Protein AF-A0A5N6XHK8-F1 (afdb_monomer)

Solvent-accessible surface area (backbone atoms only — not comparable to full-atom values): 7321 Å² total; per-residue (Å²): 131,69,68,66,62,52,49,58,56,51,55,52,52,68,78,36,80,81,64,78,92,77,71,100,57,75,68,68,78,53,65,70,79,46,72,73,77,50,58,75,84,52,32,44,98,85,68,43,61,63,49,65,70,59,46,49,32,55,51,52,38,54,51,50,42,52,52,48,42,50,55,31,53,79,69,67,56,79,78,80,92,56,64,38,64,60,73,64,37,61,66,62,50,38,49,55,48,24,56,50,30,42,76,71,71,34,55,70,60,20,54,45,39,52,56,53,60,66,73,80,110

Mean predicted aligned error: 11.16 Å

Secondary structure (DSSP, 8-state):
--HHHHHHHHHHHHHTTTS-PPPS-S-GGGPPPPTTTS-GGGB-TTS-BS-HHHHHHHHHHHHHHHHHHHHHHHTT--SS--HHHHHH-HHHHHHHHHHHHHHTT-HHHHHHHHHHHTT--

Foldseek 3Di:
DPVVLVVVVVVVVVVDPPDDDDDPDDPPLLQDAPPLPDDQVQADPVRHGPDPSNVVSPVVLVVVLVVQVVVCVVVVVPDDDRVSVCSVDVLNSLLVVLVVCVVVVNPVSSVSSVVVSVVVD

Nearest PDB structures (foldseek):
  7s7g-assembly1_A  TM=1.816E-01  e=8.639E+00  Homo sapiens

Sequence (121 aa):
MTTIACLVLSTGKELLRHRVRYRENFPLTLSAEPPAIDVRWNHDENGHPKDAKTRQRFADRKLYIAIVRQLEQERGITEGYGLSPVLQDSQRQHLASAMRLYQSGKPGWYAKVLQEISKDG

Organism: NCBI:txid1034303

Radius of gyration: 16.14 Å; Cα contacts (8 Å, |Δi|>4): 70; chains: 1; bounding box: 40×29×35 Å

Structure (mmCIF, N/CA/C/O backbone):
data_AF-A0A5N6XHK8-F1
#
_entry.id   AF-A0A5N6XHK8-F1
#
loop_
_atom_site.group_PDB
_atom_site.id
_atom_site.type_symbol
_atom_site.label_atom_id
_atom_site.label_alt_id
_atom_site.label_comp_id
_atom_site.label_asym_id
_atom_site.label_entity_id
_atom_site.label_seq_id
_atom_site.pdbx_PDB_ins_code
_atom_site.Cartn_x
_atom_site.Cartn_y
_atom_site.Cartn_z
_atom_site.occupancy
_atom_site.B_iso_or_equiv
_atom_site.auth_seq_id
_atom_site.auth_comp_id
_atom_site.auth_asym_id
_atom_site.auth_atom_id
_atom_site.pdbx_PDB_model_num
ATOM 1 N N . MET A 1 1 ? -15.503 -12.853 13.753 1.00 42.75 1 MET A N 1
ATOM 2 C CA . MET A 1 1 ? -14.706 -12.380 12.593 1.00 42.75 1 MET A CA 1
ATOM 3 C C . MET A 1 1 ? -15.530 -11.650 11.516 1.00 42.75 1 MET A C 1
ATOM 5 O O . MET A 1 1 ? -14.946 -11.144 10.570 1.00 42.75 1 MET A O 1
ATOM 9 N N . THR A 1 2 ? -16.854 -11.508 11.660 1.00 39.03 2 THR A N 1
ATOM 10 C CA . THR A 1 2 ? -17.754 -10.964 10.616 1.00 39.03 2 THR A CA 1
ATOM 11 C C . THR A 1 2 ? -17.853 -9.426 10.588 1.00 39.03 2 THR A C 1
ATOM 13 O O . THR A 1 2 ? -18.198 -8.840 9.567 1.00 39.03 2 THR A O 1
ATOM 16 N N . THR A 1 3 ? -17.503 -8.738 11.678 1.00 42.16 3 THR A N 1
ATOM 17 C CA . THR A 1 3 ? -17.770 -7.295 11.851 1.00 42.16 3 THR A CA 1
ATOM 18 C C . THR A 1 3 ? -16.842 -6.382 11.036 1.00 42.16 3 THR A C 1
ATOM 20 O O . THR A 1 3 ? -17.280 -5.345 10.543 1.00 42.16 3 THR A O 1
ATOM 23 N N . ILE A 1 4 ? -15.580 -6.773 10.825 1.00 43.34 4 ILE A N 1
ATOM 24 C CA . ILE A 1 4 ? -14.583 -5.939 10.121 1.00 43.34 4 ILE A CA 1
ATOM 25 C C . ILE A 1 4 ? -14.837 -5.927 8.603 1.00 43.34 4 ILE A C 1
ATOM 27 O O . ILE A 1 4 ? -14.728 -4.880 7.966 1.00 43.34 4 ILE A O 1
ATOM 31 N N . ALA A 1 5 ? -15.262 -7.058 8.026 1.00 43.16 5 ALA A N 1
ATOM 32 C CA . ALA A 1 5 ? -15.620 -7.148 6.608 1.00 43.16 5 ALA A CA 1
ATOM 33 C C . ALA A 1 5 ? -16.832 -6.260 6.259 1.00 43.16 5 ALA A C 1
ATOM 35 O O . ALA A 1 5 ? -16.822 -5.566 5.242 1.00 43.16 5 ALA A O 1
ATOM 36 N N . CYS A 1 6 ? -17.836 -6.193 7.144 1.00 39.62 6 CYS A N 1
ATOM 37 C CA . CYS A 1 6 ? -18.963 -5.269 6.990 1.00 39.62 6 CYS A CA 1
ATOM 38 C C . CYS A 1 6 ? -18.535 -3.793 7.048 1.00 39.62 6 CYS A C 1
ATOM 40 O O . CYS A 1 6 ? -19.129 -2.967 6.357 1.00 39.62 6 CYS A O 1
ATOM 42 N N . LEU A 1 7 ? -17.494 -3.451 7.816 1.00 48.09 7 LEU A N 1
ATOM 43 C CA . LEU A 1 7 ? -17.004 -2.075 7.944 1.00 48.09 7 LEU A CA 1
ATOM 44 C C . LEU A 1 7 ? -16.367 -1.565 6.642 1.00 48.09 7 LEU A C 1
ATOM 46 O O . LEU A 1 7 ? -16.649 -0.445 6.214 1.00 48.09 7 LEU A O 1
ATOM 50 N N . VAL A 1 8 ? -15.572 -2.404 5.969 1.00 52.66 8 VAL A N 1
ATOM 51 C CA . VAL A 1 8 ? -14.981 -2.086 4.655 1.00 52.66 8 VAL A CA 1
ATOM 52 C C . VAL A 1 8 ? -16.077 -1.876 3.603 1.00 52.66 8 VAL A C 1
ATOM 54 O O . VAL A 1 8 ? -16.024 -0.919 2.829 1.00 52.66 8 VAL A O 1
ATOM 57 N N . LEU A 1 9 ? -17.112 -2.723 3.615 1.00 49.31 9 LEU A N 1
ATOM 58 C CA . LEU A 1 9 ? -18.222 -2.658 2.660 1.00 49.31 9 LEU A CA 1
ATOM 59 C C . LEU A 1 9 ? -19.173 -1.479 2.918 1.00 49.31 9 LEU A C 1
ATOM 61 O O . LEU A 1 9 ? -19.644 -0.857 1.967 1.00 49.31 9 LEU A O 1
ATOM 65 N N . SER A 1 10 ? -19.456 -1.153 4.181 1.00 44.59 10 SER A N 1
ATOM 66 C CA . SER A 1 10 ? -20.370 -0.062 4.543 1.00 44.59 10 SER A CA 1
ATOM 67 C C . SER A 1 10 ? -19.737 1.309 4.313 1.00 44.59 10 SER A C 1
ATOM 69 O O . SER A 1 10 ? -20.370 2.191 3.741 1.00 44.59 10 SER A O 1
ATOM 71 N N . THR A 1 11 ? -18.470 1.478 4.691 1.00 51.12 11 THR A N 1
ATOM 72 C CA . THR A 1 11 ? -17.766 2.764 4.558 1.00 51.12 11 THR A CA 1
ATOM 73 C C . THR A 1 11 ? -17.413 3.062 3.099 1.00 51.12 11 THR A C 1
ATOM 75 O O . THR A 1 11 ? -17.501 4.205 2.654 1.00 51.12 11 THR A O 1
ATOM 78 N N . GLY A 1 12 ? -17.106 2.021 2.312 1.00 45.56 12 GLY A N 1
ATOM 79 C CA . GLY A 1 12 ? -16.972 2.139 0.860 1.00 45.56 12 GLY A CA 1
ATOM 80 C C . GLY A 1 12 ? -18.278 2.562 0.179 1.00 45.56 12 GLY A C 1
ATOM 81 O O . GLY A 1 12 ? -18.249 3.399 -0.715 1.00 45.56 12 GLY A O 1
ATOM 82 N N . LYS A 1 13 ? -19.435 2.047 0.618 1.00 43.66 13 LYS A N 1
ATOM 83 C CA . LYS A 1 13 ? -20.748 2.422 0.059 1.00 43.66 13 LYS A CA 1
ATOM 84 C C . LYS A 1 13 ? -21.144 3.874 0.351 1.00 43.66 13 LYS A C 1
ATOM 86 O O . LYS A 1 13 ? -21.711 4.516 -0.529 1.00 43.66 13 LYS A O 1
ATOM 91 N N . GLU A 1 14 ? -20.842 4.392 1.542 1.00 41.44 14 GLU A N 1
ATOM 92 C CA . GLU A 1 14 ? -21.202 5.764 1.942 1.00 41.44 14 GLU A CA 1
ATOM 93 C C . GLU A 1 14 ? -20.394 6.821 1.162 1.00 41.44 14 GLU A C 1
ATOM 95 O O . GLU A 1 14 ? -20.959 7.791 0.661 1.00 41.44 14 GLU A O 1
ATOM 100 N N . LEU A 1 15 ? -19.090 6.584 0.961 1.00 42.38 15 LEU A N 1
ATOM 101 C CA . LEU A 1 15 ? -18.193 7.469 0.199 1.00 42.38 15 LEU A CA 1
ATOM 102 C C . LEU A 1 15 ? -18.389 7.390 -1.330 1.00 42.38 15 LEU A C 1
ATOM 104 O O . LEU A 1 15 ? -17.887 8.242 -2.061 1.00 42.38 15 LEU A O 1
ATOM 108 N N . LEU A 1 16 ? -19.120 6.386 -1.833 1.00 45.31 16 LEU A N 1
ATOM 109 C CA . LEU A 1 16 ? -19.269 6.099 -3.269 1.00 45.31 16 LEU A CA 1
ATOM 110 C C . LEU A 1 16 ? -20.693 6.289 -3.804 1.00 45.31 16 LEU A C 1
ATOM 112 O O . LEU A 1 16 ? -20.995 5.841 -4.913 1.00 45.31 16 LEU A O 1
ATOM 116 N N . ARG A 1 17 ? -21.555 7.037 -3.102 1.00 41.84 17 ARG A N 1
ATOM 117 C CA . ARG A 1 17 ? -22.854 7.462 -3.657 1.00 41.84 17 ARG A CA 1
ATOM 118 C C . ARG A 1 17 ? -22.730 8.323 -4.931 1.00 41.84 17 ARG A C 1
ATOM 120 O O . ARG A 1 17 ? -23.742 8.558 -5.583 1.00 41.84 17 ARG A O 1
ATOM 127 N N . HIS A 1 18 ? -21.515 8.722 -5.336 1.00 40.44 18 HIS A N 1
ATOM 128 C CA . HIS A 1 18 ? -21.293 9.538 -6.532 1.00 40.44 18 HIS A CA 1
ATOM 129 C C . HIS A 1 18 ? -20.476 8.965 -7.694 1.00 40.44 18 HIS A C 1
ATOM 131 O O . HIS A 1 18 ? -20.527 9.594 -8.748 1.00 40.44 18 HIS A O 1
ATOM 137 N N . ARG A 1 19 ? -19.791 7.810 -7.629 1.00 45.81 19 ARG A N 1
ATOM 138 C CA . ARG A 1 19 ? -19.235 7.177 -8.852 1.00 45.81 19 ARG A CA 1
ATOM 139 C C . ARG A 1 19 ? -18.558 5.827 -8.578 1.00 45.81 19 ARG A C 1
ATOM 141 O O . ARG A 1 19 ? -17.696 5.732 -7.720 1.00 45.81 19 ARG A O 1
ATOM 148 N N . VAL A 1 20 ? -18.857 4.859 -9.451 1.00 39.25 20 VAL A N 1
ATOM 149 C CA . VAL A 1 20 ? -18.150 3.580 -9.703 1.00 39.25 20 VAL A CA 1
ATOM 150 C C . VAL A 1 20 ? -18.494 2.395 -8.780 1.00 39.25 20 VAL A C 1
ATOM 152 O O . VAL A 1 20 ? -18.250 2.398 -7.579 1.00 39.25 20 VAL A O 1
ATOM 155 N N . ARG A 1 21 ? -19.011 1.319 -9.403 1.00 37.53 21 ARG A N 1
ATOM 156 C CA . ARG A 1 21 ? -19.201 -0.018 -8.809 1.00 37.53 21 ARG A CA 1
ATOM 157 C C . ARG A 1 21 ? -17.855 -0.578 -8.335 1.00 37.53 21 ARG A C 1
ATOM 159 O O . ARG A 1 21 ? -16.989 -0.838 -9.167 1.00 37.53 21 ARG A O 1
ATOM 166 N N . TYR A 1 22 ? -17.710 -0.853 -7.042 1.00 39.31 22 TYR A N 1
ATOM 167 C CA . TYR A 1 22 ? -16.592 -1.638 -6.514 1.00 39.31 22 TYR A CA 1
ATOM 168 C C . TYR A 1 22 ? -17.031 -3.089 -6.278 1.00 39.31 22 TYR A C 1
ATOM 170 O O . TYR A 1 22 ? -17.934 -3.355 -5.488 1.00 39.31 22 TYR A O 1
ATOM 178 N N . ARG A 1 23 ? -16.388 -4.031 -6.980 1.00 31.33 23 ARG A N 1
ATOM 179 C CA . ARG A 1 23 ? -16.287 -5.436 -6.548 1.00 31.33 23 ARG A CA 1
ATOM 180 C C . ARG A 1 23 ? -15.338 -5.497 -5.342 1.00 31.33 23 ARG A C 1
ATOM 182 O O . ARG A 1 23 ? -14.412 -4.693 -5.279 1.00 31.33 23 ARG A O 1
ATOM 189 N N . GLU A 1 24 ? -15.585 -6.446 -4.440 1.00 40.31 24 GLU A N 1
ATOM 190 C CA . GLU A 1 24 ? -14.985 -6.709 -3.113 1.00 40.31 24 GLU A CA 1
ATOM 191 C C . GLU A 1 24 ? -13.455 -6.912 -3.075 1.00 40.31 24 GLU A C 1
ATOM 193 O O . GLU A 1 24 ? -12.943 -7.879 -2.521 1.00 40.31 24 GLU A O 1
ATOM 198 N N . ASN A 1 25 ? -12.691 -5.995 -3.646 1.00 40.50 25 ASN A N 1
ATOM 199 C CA . ASN A 1 25 ? -11.247 -5.988 -3.540 1.00 40.50 25 ASN A CA 1
ATOM 200 C C . ASN A 1 25 ? -10.850 -4.889 -2.553 1.00 40.50 25 ASN A C 1
ATOM 202 O O . ASN A 1 25 ? -11.350 -3.765 -2.652 1.00 40.50 25 ASN A O 1
ATOM 206 N N . PHE A 1 26 ? -9.898 -5.192 -1.656 1.00 48.47 26 PHE A N 1
ATOM 207 C CA . PHE A 1 26 ? -8.973 -4.194 -1.092 1.00 48.47 26 PHE A CA 1
ATOM 208 C C . PHE A 1 26 ? -8.729 -3.131 -2.162 1.00 48.47 26 PHE A C 1
ATOM 210 O O . PHE A 1 26 ? -8.536 -3.560 -3.303 1.00 48.47 26 PHE A O 1
ATOM 217 N N . PRO A 1 27 ? -8.775 -1.812 -1.894 1.00 55.47 27 PRO A N 1
ATOM 218 C CA . PRO A 1 27 ? -8.653 -0.834 -2.963 1.00 55.47 27 PRO A CA 1
ATOM 219 C C . PRO A 1 27 ? -7.290 -1.024 -3.643 1.00 55.47 27 PRO A C 1
ATOM 221 O O . PRO A 1 27 ? -6.261 -0.506 -3.225 1.00 55.47 27 PRO A O 1
ATOM 224 N N . LEU A 1 28 ? -7.284 -1.830 -4.709 1.00 51.88 28 LEU A N 1
ATOM 225 C CA . LEU A 1 28 ? -6.141 -2.180 -5.549 1.00 51.88 28 LEU A CA 1
ATOM 226 C C . LEU A 1 28 ? -5.584 -0.909 -6.193 1.00 51.88 28 LEU A C 1
ATOM 228 O O . LEU A 1 28 ? -4.428 -0.855 -6.604 1.00 51.88 28 LEU A O 1
ATOM 232 N N . THR A 1 29 ? -6.417 0.129 -6.220 1.00 49.75 29 THR A N 1
ATOM 233 C CA . THR A 1 29 ? -6.114 1.517 -6.524 1.00 49.75 29 THR A CA 1
ATOM 234 C C . THR A 1 29 ? -5.119 2.169 -5.567 1.00 49.75 29 THR A C 1
ATOM 236 O O . THR A 1 29 ? -4.547 3.170 -5.975 1.00 49.75 29 THR A O 1
ATOM 239 N N . LEU A 1 30 ? -4.841 1.604 -4.385 1.00 55.62 30 LEU A N 1
ATOM 240 C CA . LEU A 1 30 ? -3.875 2.110 -3.395 1.00 55.62 30 LEU A CA 1
ATOM 241 C C . LEU A 1 30 ? -2.615 1.233 -3.250 1.00 55.62 30 LEU A C 1
ATOM 243 O O . LEU A 1 30 ? -1.700 1.584 -2.507 1.00 55.62 30 LEU A O 1
ATOM 247 N N . SER A 1 31 ? -2.537 0.095 -3.950 1.00 63.00 31 SER A N 1
ATOM 248 C CA . SER A 1 31 ? -1.348 -0.768 -3.943 1.00 63.00 31 SER A CA 1
ATOM 249 C C . SER A 1 31 ? -0.238 -0.135 -4.789 1.00 63.00 31 SER A C 1
ATOM 251 O O . SER A 1 31 ? -0.426 0.144 -5.976 1.00 63.00 31 SER A O 1
ATOM 253 N N . ALA A 1 32 ? 0.912 0.097 -4.162 1.00 67.12 32 ALA A N 1
ATOM 254 C CA . ALA A 1 32 ? 2.153 0.461 -4.835 1.00 67.12 32 ALA A CA 1
ATOM 255 C C . ALA A 1 32 ? 2.992 -0.794 -5.096 1.00 67.12 32 ALA A C 1
ATOM 257 O O . ALA A 1 32 ? 2.827 -1.804 -4.404 1.00 67.12 32 ALA A O 1
ATOM 258 N N . GLU A 1 33 ? 3.870 -0.741 -6.096 1.00 74.94 33 GLU A N 1
ATOM 259 C CA . GLU A 1 33 ? 4.862 -1.796 -6.281 1.00 74.94 33 GLU A CA 1
ATOM 260 C C . GLU A 1 33 ? 5.842 -1.776 -5.099 1.00 74.94 33 GLU A C 1
ATOM 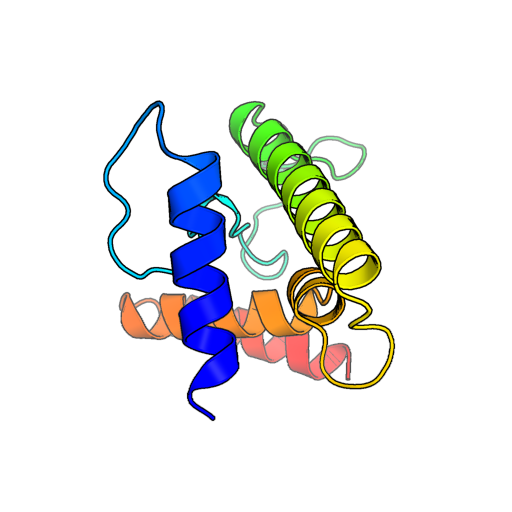262 O O . GLU A 1 33 ? 6.297 -0.701 -4.705 1.00 74.94 33 GLU A O 1
ATOM 267 N N . PRO A 1 34 ? 6.137 -2.931 -4.478 1.00 80.06 34 PRO A N 1
ATOM 268 C CA . PRO A 1 34 ? 7.152 -2.991 -3.439 1.00 80.06 34 PRO A CA 1
ATOM 269 C C . PRO A 1 34 ? 8.515 -2.525 -3.978 1.00 80.06 34 PRO A C 1
ATOM 271 O O . PRO A 1 34 ? 8.888 -2.948 -5.077 1.00 80.06 34 PRO A O 1
ATOM 274 N N . PRO A 1 35 ? 9.311 -1.771 -3.196 1.00 77.06 35 PRO A N 1
ATOM 275 C CA . PRO A 1 35 ? 10.634 -1.295 -3.614 1.00 77.06 35 PRO A CA 1
ATOM 276 C C . PRO A 1 35 ? 11.563 -2.403 -4.128 1.00 77.06 35 PRO A C 1
ATOM 278 O O . PRO A 1 35 ? 12.367 -2.179 -5.023 1.00 77.06 35 PRO A O 1
ATOM 281 N N . ALA A 1 36 ? 11.411 -3.627 -3.607 1.00 81.19 36 ALA A N 1
ATOM 282 C CA . ALA A 1 36 ? 12.154 -4.815 -4.025 1.00 81.19 36 ALA A CA 1
ATOM 283 C C . ALA A 1 36 ? 12.068 -5.103 -5.536 1.00 81.19 36 ALA A C 1
ATOM 285 O O . ALA A 1 36 ? 13.002 -5.651 -6.131 1.00 81.19 36 ALA A O 1
ATOM 286 N N . ILE A 1 37 ? 10.934 -4.783 -6.157 1.00 80.69 37 ILE A N 1
ATOM 287 C CA . ILE A 1 37 ? 10.676 -5.019 -7.582 1.00 80.69 37 ILE A CA 1
ATOM 288 C C . ILE A 1 37 ? 10.517 -3.724 -8.375 1.00 80.69 37 ILE A C 1
ATOM 290 O O . ILE A 1 37 ? 10.502 -3.785 -9.602 1.00 80.69 37 ILE A O 1
ATOM 294 N N . ASP A 1 38 ? 10.446 -2.584 -7.691 1.00 81.69 38 ASP A N 1
ATOM 295 C CA . ASP A 1 38 ? 10.461 -1.284 -8.335 1.00 81.69 38 ASP A CA 1
ATOM 296 C C . ASP A 1 38 ? 11.876 -0.955 -8.830 1.00 81.69 38 ASP A C 1
ATOM 298 O O . ASP A 1 38 ? 12.900 -1.301 -8.231 1.00 81.69 38 ASP A O 1
ATOM 302 N N . VAL A 1 39 ? 11.944 -0.314 -9.984 1.00 78.56 39 VAL A N 1
ATOM 303 C CA . VAL A 1 39 ? 13.186 -0.060 -10.707 1.00 78.56 39 VAL A CA 1
ATOM 304 C C . VAL A 1 39 ? 13.649 1.368 -10.454 1.00 78.56 39 VAL A C 1
ATOM 306 O O . VAL A 1 39 ? 12.870 2.319 -10.471 1.00 78.56 39 VAL A O 1
ATOM 309 N N . ARG A 1 40 ? 14.957 1.548 -10.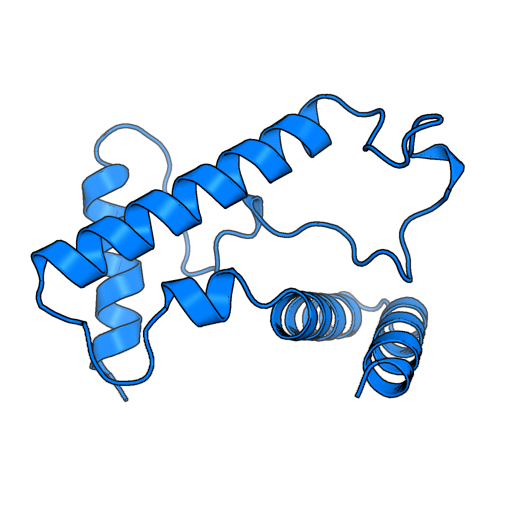232 1.00 73.88 40 ARG A N 1
ATOM 310 C CA . ARG A 1 40 ? 15.530 2.850 -9.839 1.00 73.88 40 ARG A CA 1
ATOM 311 C C . ARG A 1 40 ? 15.226 3.971 -10.835 1.00 73.88 40 ARG A C 1
ATOM 313 O O . ARG A 1 40 ? 15.049 5.110 -10.423 1.00 73.88 40 ARG A O 1
ATO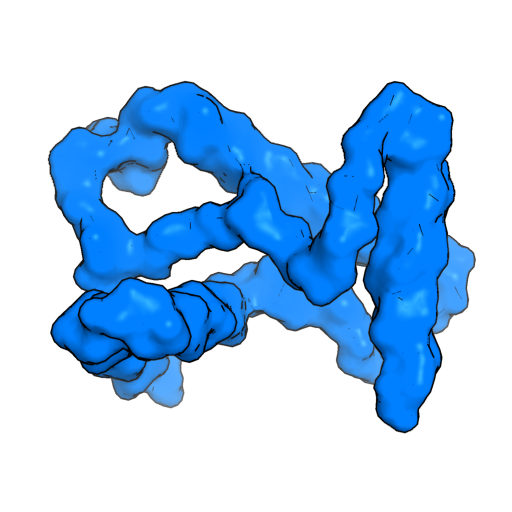M 320 N N . TRP A 1 41 ? 15.103 3.667 -12.130 1.00 81.56 41 TRP A N 1
ATOM 321 C CA . TRP A 1 41 ? 14.793 4.684 -13.139 1.00 81.56 41 TRP A CA 1
ATOM 322 C C . TRP A 1 41 ? 13.379 5.271 -13.013 1.00 81.56 41 TRP A C 1
ATOM 324 O O . TRP A 1 41 ? 13.162 6.376 -13.517 1.00 81.56 41 TRP A O 1
ATOM 334 N N . ASN A 1 42 ? 12.457 4.601 -12.306 1.00 81.38 42 ASN A N 1
ATOM 335 C CA . ASN A 1 42 ? 11.115 5.116 -12.014 1.00 81.38 42 ASN A CA 1
ATOM 336 C C . ASN A 1 42 ? 11.123 6.267 -11.003 1.00 81.38 42 ASN A C 1
ATOM 338 O O . ASN A 1 42 ? 10.105 6.945 -10.864 1.00 81.38 42 ASN A O 1
ATOM 342 N N . HIS A 1 43 ? 12.247 6.511 -10.326 1.00 80.25 43 HIS A N 1
ATOM 343 C CA . HIS A 1 43 ? 12.357 7.502 -9.265 1.00 80.25 43 HIS A CA 1
ATOM 344 C C . HIS A 1 43 ? 13.260 8.669 -9.655 1.00 80.25 43 HIS A C 1
ATOM 346 O O . HIS A 1 43 ? 14.183 8.518 -10.463 1.00 80.25 43 HIS A O 1
ATOM 352 N N . ASP A 1 44 ? 12.941 9.850 -9.134 1.00 82.88 44 ASP A N 1
ATOM 353 C CA . ASP A 1 44 ? 13.767 11.047 -9.227 1.00 82.88 44 ASP A CA 1
ATOM 354 C C . ASP A 1 44 ? 14.966 10.980 -8.269 1.00 82.88 44 ASP A C 1
ATOM 356 O O . ASP A 1 44 ? 15.178 9.992 -7.564 1.00 82.88 44 ASP A O 1
ATOM 360 N N . GLU A 1 45 ? 15.781 12.029 -8.282 1.00 84.50 45 GLU A N 1
ATOM 361 C CA . GLU A 1 45 ? 16.978 12.159 -7.445 1.00 84.50 45 GLU A CA 1
ATOM 362 C C . GLU A 1 45 ? 16.691 12.124 -5.936 1.00 84.50 45 GLU A C 1
ATOM 364 O O . GLU A 1 45 ? 17.569 11.759 -5.158 1.00 84.50 45 GLU A O 1
ATOM 369 N N . ASN A 1 46 ? 15.451 12.410 -5.526 1.00 81.00 46 ASN A N 1
ATOM 370 C CA . ASN A 1 46 ? 15.002 12.361 -4.135 1.00 81.00 46 ASN A CA 1
ATOM 371 C C . ASN A 1 46 ? 14.385 11.000 -3.766 1.00 81.00 46 ASN A C 1
ATOM 373 O O . ASN A 1 46 ? 13.895 10.816 -2.651 1.00 81.00 46 ASN A O 1
ATOM 377 N N . GLY A 1 47 ? 14.376 10.038 -4.695 1.00 75.06 47 GLY A N 1
ATOM 378 C CA . GLY A 1 47 ? 13.756 8.732 -4.494 1.00 75.06 47 GLY A CA 1
ATOM 379 C C . GLY A 1 47 ? 12.228 8.766 -4.563 1.00 75.06 47 GLY A C 1
ATOM 380 O O . GLY A 1 47 ? 11.580 7.822 -4.110 1.00 75.06 47 GLY A O 1
ATOM 381 N N . HIS A 1 48 ? 11.624 9.822 -5.118 1.00 79.69 48 HIS A N 1
ATOM 382 C CA . HIS A 1 48 ? 10.181 9.887 -5.335 1.00 79.69 48 HIS A CA 1
ATOM 383 C C . HIS A 1 48 ? 9.803 9.370 -6.724 1.00 79.69 48 HIS A C 1
ATOM 385 O O . HIS A 1 48 ? 10.560 9.547 -7.677 1.00 79.69 48 HIS A O 1
ATOM 391 N N . PRO A 1 49 ? 8.617 8.759 -6.893 1.00 83.00 49 PRO A N 1
ATOM 392 C CA . PRO A 1 49 ? 8.162 8.325 -8.207 1.00 83.00 49 PRO A CA 1
ATOM 393 C C . PRO A 1 49 ? 8.114 9.497 -9.196 1.00 83.00 49 PRO A C 1
ATOM 395 O O . PRO A 1 49 ? 7.493 10.527 -8.920 1.00 83.00 49 PRO A O 1
ATOM 398 N N . LYS A 1 50 ? 8.718 9.328 -10.377 1.00 85.00 50 LYS A N 1
ATOM 399 C CA . LYS A 1 50 ? 8.674 10.303 -11.483 1.00 85.00 50 LYS A CA 1
ATOM 400 C C . LYS A 1 50 ? 7.288 10.411 -12.103 1.00 85.00 50 LYS A C 1
ATOM 402 O O . LYS A 1 50 ? 6.891 11.495 -12.532 1.00 85.00 50 LYS A O 1
ATOM 407 N N . ASP A 1 51 ? 6.553 9.305 -12.135 1.00 85.75 51 ASP A N 1
ATOM 408 C CA . ASP A 1 51 ? 5.207 9.250 -12.690 1.00 85.75 51 ASP A CA 1
ATOM 409 C C . ASP A 1 51 ? 4.196 9.981 -11.789 1.00 85.75 51 ASP A C 1
ATOM 411 O O . ASP A 1 51 ? 4.014 9.656 -10.611 1.00 85.75 51 ASP A O 1
ATOM 415 N N . ALA A 1 52 ? 3.504 10.968 -12.362 1.00 84.69 52 ALA A N 1
ATOM 416 C CA . ALA A 1 52 ? 2.531 11.788 -11.645 1.00 84.69 52 ALA A CA 1
ATOM 417 C C . AL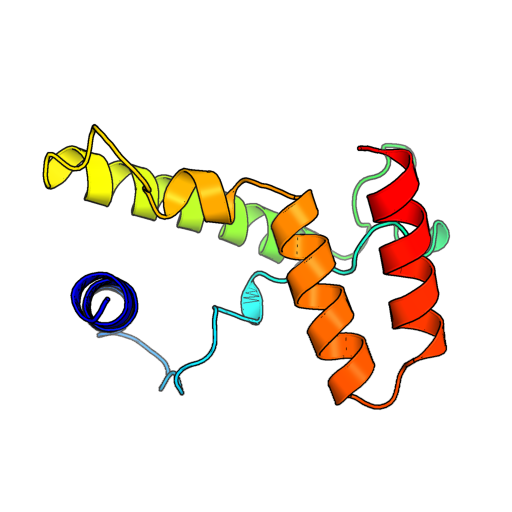A A 1 52 ? 1.340 10.965 -11.137 1.00 84.69 52 ALA A C 1
ATOM 419 O O . ALA A 1 52 ? 0.842 11.217 -10.040 1.00 84.69 52 ALA A O 1
ATOM 420 N N . LYS A 1 53 ? 0.912 9.947 -11.894 1.00 82.38 53 LYS A N 1
ATOM 421 C CA . LYS A 1 53 ? -0.189 9.063 -11.492 1.00 82.38 53 LYS A CA 1
ATOM 422 C C . LYS A 1 53 ? 0.190 8.233 -10.266 1.00 82.38 53 LYS A C 1
ATOM 424 O O . LYS A 1 53 ? -0.621 8.070 -9.356 1.00 82.38 53 LYS A O 1
ATOM 429 N N . THR A 1 54 ? 1.427 7.755 -10.208 1.00 80.12 54 THR A N 1
ATOM 430 C CA . THR A 1 54 ? 1.971 7.033 -9.058 1.00 80.12 54 THR A CA 1
ATOM 431 C C . THR A 1 54 ? 2.081 7.945 -7.835 1.00 80.12 54 THR A C 1
ATOM 433 O O . THR A 1 54 ? 1.636 7.557 -6.754 1.00 80.12 54 THR A O 1
ATOM 436 N N . ARG A 1 55 ? 2.562 9.189 -7.990 1.00 83.38 55 ARG A N 1
ATOM 437 C CA . ARG A 1 55 ? 2.556 10.183 -6.896 1.00 83.38 55 ARG A CA 1
ATOM 438 C C . ARG A 1 55 ? 1.149 10.459 -6.369 1.00 83.38 55 ARG A C 1
ATOM 440 O O . ARG A 1 55 ? 0.947 10.436 -5.156 1.00 83.38 55 ARG A O 1
ATOM 447 N N . GLN A 1 56 ? 0.180 10.657 -7.263 1.00 83.50 56 GLN A N 1
ATOM 448 C CA . GLN A 1 56 ? -1.214 10.864 -6.874 1.00 83.50 56 GLN A CA 1
ATOM 449 C C . GLN A 1 56 ? -1.762 9.654 -6.113 1.00 83.50 56 GLN A C 1
ATOM 451 O O . GLN A 1 56 ? -2.341 9.819 -5.047 1.00 83.50 56 GLN A O 1
ATOM 456 N N . ARG A 1 57 ? -1.488 8.428 -6.575 1.00 81.00 57 ARG A N 1
ATOM 457 C CA . ARG A 1 57 ? -1.880 7.198 -5.869 1.00 81.00 57 ARG A CA 1
ATOM 458 C C . ARG A 1 57 ? -1.324 7.141 -4.439 1.00 81.00 57 ARG A C 1
ATOM 460 O O . ARG A 1 57 ? -2.035 6.720 -3.527 1.00 81.00 57 ARG A O 1
ATOM 467 N N . PHE A 1 58 ? -0.075 7.556 -4.219 1.00 80.94 58 PHE A N 1
ATOM 468 C CA . PHE A 1 58 ? 0.493 7.630 -2.868 1.00 80.94 58 PHE A CA 1
ATOM 469 C C . PHE A 1 58 ? -0.187 8.700 -2.003 1.00 80.94 58 PHE A C 1
ATOM 471 O O . PHE A 1 58 ? -0.415 8.459 -0.815 1.00 80.94 58 PHE A O 1
ATOM 478 N N . ALA A 1 59 ? -0.532 9.855 -2.578 1.00 84.56 59 ALA A N 1
ATOM 479 C CA . ALA A 1 59 ? -1.288 10.896 -1.885 1.00 84.56 59 ALA A CA 1
ATOM 480 C C . ALA A 1 59 ? -2.701 10.414 -1.508 1.00 84.56 59 ALA A C 1
ATOM 482 O O . ALA A 1 59 ? -3.087 10.504 -0.342 1.00 84.56 59 ALA A O 1
ATOM 483 N N . ASP A 1 60 ? -3.419 9.800 -2.451 1.00 82.69 60 ASP A N 1
ATOM 484 C CA . ASP A 1 60 ? -4.754 9.228 -2.246 1.00 82.69 60 ASP A CA 1
ATOM 485 C C . ASP A 1 60 ? -4.737 8.156 -1.152 1.00 82.69 60 ASP A C 1
ATOM 487 O O . ASP A 1 60 ? -5.633 8.098 -0.309 1.00 82.69 60 ASP A O 1
ATOM 491 N N . ARG A 1 61 ? -3.682 7.330 -1.106 1.00 83.31 61 ARG A N 1
ATOM 492 C CA . ARG A 1 61 ? -3.506 6.328 -0.050 1.00 83.31 61 ARG A CA 1
ATOM 493 C C . ARG A 1 61 ? -3.375 6.968 1.327 1.00 83.31 61 ARG A C 1
ATOM 495 O O . ARG A 1 61 ? -4.025 6.509 2.264 1.00 83.31 61 ARG A O 1
ATOM 502 N N . LYS A 1 62 ? -2.542 8.004 1.464 1.00 85.81 62 LYS A N 1
ATOM 503 C CA . LYS A 1 62 ? -2.376 8.724 2.737 1.00 85.81 62 LYS A CA 1
ATOM 504 C C . LYS A 1 62 ? -3.697 9.343 3.189 1.00 85.81 62 LYS A C 1
ATOM 506 O O . LYS A 1 62 ? -4.063 9.195 4.352 1.00 85.81 62 LYS A O 1
ATOM 511 N N . LEU A 1 63 ? -4.426 9.964 2.261 1.00 86.69 63 LEU A N 1
ATOM 512 C CA . LEU A 1 63 ? -5.735 10.550 2.534 1.00 86.69 63 LEU A CA 1
ATOM 513 C C . LEU A 1 63 ? -6.747 9.4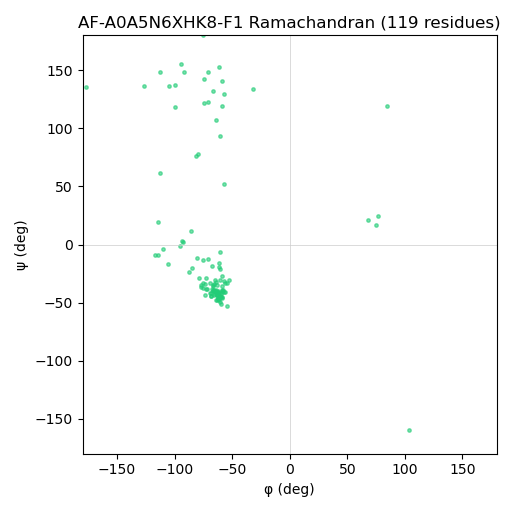89 2.986 1.00 86.69 63 LEU A C 1
ATOM 515 O O . LEU A 1 63 ? -7.419 9.675 3.996 1.00 86.69 63 LEU A O 1
ATOM 519 N N . TYR A 1 64 ? -6.815 8.350 2.296 1.00 84.75 64 TYR A N 1
ATOM 520 C CA . TYR A 1 64 ? -7.709 7.253 2.668 1.00 84.75 64 TYR A CA 1
ATOM 521 C C . TYR A 1 64 ? -7.430 6.731 4.083 1.00 84.75 64 TYR A C 1
ATOM 523 O O . TYR A 1 64 ? -8.358 6.563 4.870 1.00 84.75 64 TYR A O 1
ATOM 531 N N . ILE A 1 65 ? -6.157 6.520 4.438 1.00 86.62 65 ILE A N 1
ATOM 532 C CA . ILE A 1 65 ? -5.767 6.072 5.786 1.00 86.62 65 ILE A CA 1
ATOM 533 C C . ILE A 1 65 ? -6.175 7.104 6.844 1.00 86.62 65 ILE A C 1
ATOM 535 O O . ILE A 1 65 ? -6.666 6.718 7.903 1.00 86.62 65 ILE A O 1
ATOM 539 N N . ALA A 1 66 ? -6.007 8.399 6.557 1.00 88.44 66 ALA A N 1
ATOM 540 C CA . ALA A 1 66 ? -6.422 9.470 7.460 1.00 88.44 66 ALA A CA 1
ATOM 541 C C . ALA A 1 66 ? -7.943 9.474 7.683 1.00 88.44 66 ALA A C 1
ATOM 543 O O . ALA A 1 66 ? -8.384 9.547 8.827 1.00 88.44 66 ALA A O 1
ATOM 544 N N . ILE A 1 67 ? -8.734 9.303 6.618 1.00 87.88 67 ILE A N 1
ATOM 545 C CA . ILE A 1 67 ? -10.199 9.193 6.705 1.00 87.88 67 ILE A CA 1
ATOM 546 C C . ILE A 1 67 ? -10.604 7.965 7.529 1.00 87.88 67 ILE A C 1
ATOM 548 O O . ILE A 1 67 ? -11.444 8.075 8.417 1.00 87.88 67 ILE A O 1
ATOM 552 N N . VAL A 1 68 ? -9.995 6.797 7.282 1.00 86.69 68 VAL A N 1
ATOM 553 C CA . VAL A 1 68 ? -10.282 5.579 8.063 1.00 86.69 68 VAL A CA 1
ATOM 554 C C . VAL A 1 68 ? -9.968 5.802 9.540 1.00 86.69 68 VAL A C 1
ATOM 556 O O . VAL A 1 68 ? -10.796 5.476 10.384 1.00 86.69 68 VAL A O 1
ATOM 559 N N . ARG A 1 69 ? -8.817 6.406 9.857 1.00 89.44 69 ARG A N 1
ATOM 560 C CA . ARG A 1 69 ? -8.443 6.725 11.240 1.00 89.44 69 ARG A CA 1
ATOM 561 C C . ARG A 1 69 ? -9.444 7.669 11.903 1.00 89.44 69 ARG A C 1
ATOM 563 O O . ARG A 1 69 ? -9.814 7.439 13.048 1.00 89.44 69 ARG A O 1
ATOM 570 N N . GLN A 1 70 ? -9.881 8.711 11.201 1.00 89.06 70 GLN A N 1
ATOM 571 C CA . GLN A 1 70 ? -10.875 9.646 11.724 1.00 89.06 70 GLN A CA 1
ATOM 572 C C . GLN A 1 70 ? -12.198 8.929 12.031 1.00 89.06 70 GLN A C 1
ATOM 574 O O . GLN A 1 70 ? -12.745 9.082 13.118 1.00 89.06 70 GLN A O 1
ATOM 579 N N . LEU A 1 71 ? -12.677 8.081 11.118 1.00 89.38 71 LEU A N 1
ATOM 580 C CA . LEU A 1 71 ? -13.909 7.313 11.320 1.00 89.38 71 LEU A CA 1
ATOM 581 C C . LEU A 1 71 ? -13.797 6.290 12.458 1.00 89.38 71 LEU A C 1
ATOM 583 O O . LEU A 1 71 ? -14.782 6.029 13.147 1.00 89.38 71 LEU A O 1
ATOM 587 N N . GLU A 1 72 ? -12.620 5.696 12.661 1.00 90.38 72 GLU A N 1
ATOM 588 C CA . GLU A 1 72 ? -12.346 4.839 13.820 1.00 90.38 72 GLU A CA 1
ATOM 589 C C . GLU A 1 72 ? -12.468 5.632 15.128 1.00 90.38 72 GLU A C 1
ATOM 591 O O . GLU A 1 72 ? -13.148 5.182 16.049 1.00 90.38 72 GLU A O 1
ATOM 596 N N . GLN A 1 73 ? -11.893 6.839 15.181 1.00 89.94 73 GLN A N 1
ATOM 597 C CA . GLN A 1 73 ? -11.966 7.731 16.344 1.00 89.94 73 GLN A CA 1
ATOM 598 C C . GLN A 1 73 ? -13.400 8.182 16.644 1.00 89.94 73 GLN A C 1
ATOM 600 O O . GLN A 1 73 ? -13.850 8.064 17.781 1.00 89.94 73 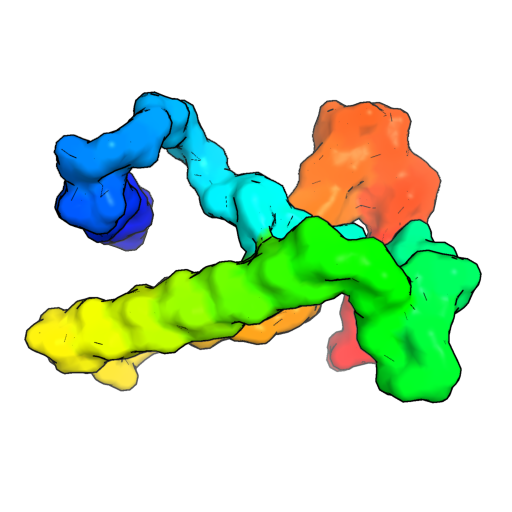GLN A O 1
ATOM 605 N N . GLU A 1 74 ? -14.142 8.636 15.630 1.00 90.50 74 GLU A N 1
ATOM 606 C CA . GLU A 1 74 ? -15.546 9.061 15.761 1.00 90.50 74 GLU A CA 1
ATOM 607 C C . GLU A 1 74 ? -16.455 7.937 16.283 1.00 90.50 74 GLU A C 1
ATOM 609 O O . GLU A 1 74 ? -17.472 8.195 16.924 1.00 90.50 74 GLU A O 1
ATOM 614 N N . ARG A 1 75 ? -16.080 6.676 16.039 1.00 87.62 75 ARG A N 1
ATOM 615 C CA . ARG A 1 75 ? -16.809 5.486 16.498 1.00 87.62 75 ARG A CA 1
ATOM 616 C C . ARG A 1 75 ? -16.306 4.932 17.831 1.00 87.62 75 ARG A C 1
ATOM 618 O O . ARG A 1 75 ? -16.789 3.885 18.258 1.00 87.62 75 ARG A O 1
ATOM 625 N N . GLY A 1 76 ? -15.338 5.590 18.469 1.00 88.69 76 GLY A N 1
ATOM 626 C CA . GLY A 1 76 ? -14.738 5.122 19.718 1.00 88.69 76 GLY A CA 1
ATOM 627 C C . GLY A 1 76 ? -13.913 3.839 19.56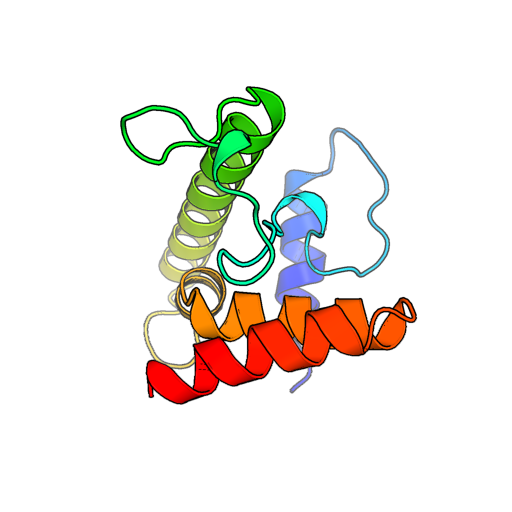5 1.00 88.69 76 GLY A C 1
ATOM 628 O O . GLY A 1 76 ? -13.690 3.133 20.543 1.00 88.69 76 GLY A O 1
ATOM 629 N N . ILE A 1 77 ? -13.456 3.511 18.351 1.00 84.31 77 ILE A N 1
ATOM 630 C CA . ILE A 1 77 ? -12.542 2.391 18.097 1.00 84.31 77 ILE A CA 1
ATOM 631 C C . ILE A 1 77 ? -11.125 2.880 18.409 1.00 84.31 77 ILE A C 1
ATOM 633 O O . ILE A 1 77 ? -10.349 3.218 17.517 1.00 84.31 77 ILE A O 1
ATOM 637 N N . THR A 1 78 ? -10.810 2.982 19.698 1.00 73.19 78 THR A N 1
ATOM 638 C CA . THR A 1 78 ? -9.517 3.491 20.183 1.00 73.19 78 THR A CA 1
ATOM 639 C C . THR A 1 78 ? -8.595 2.397 20.715 1.00 73.19 78 THR A C 1
ATOM 641 O O . THR A 1 78 ? -7.391 2.618 20.814 1.00 73.19 78 THR A O 1
ATOM 644 N N . GLU A 1 79 ? -9.129 1.210 21.016 1.00 69.06 79 GLU A N 1
ATOM 645 C CA . GLU A 1 79 ? -8.385 0.074 21.568 1.00 69.06 79 GLU A CA 1
ATOM 646 C C . GLU A 1 79 ? -8.599 -1.189 20.712 1.00 69.06 79 GLU A C 1
ATOM 648 O O . GLU A 1 79 ? -9.716 -1.492 20.288 1.00 69.06 79 GLU A O 1
ATOM 653 N N . GLY A 1 80 ? -7.521 -1.936 20.438 1.00 68.81 80 GLY A N 1
ATOM 654 C CA . GLY A 1 80 ? -7.544 -3.177 19.651 1.00 68.81 80 GLY A CA 1
ATOM 655 C C . GLY A 1 80 ? -7.034 -3.052 18.205 1.00 68.81 80 GLY A C 1
ATOM 656 O O . GLY A 1 80 ? -6.271 -2.152 17.857 1.00 68.81 80 GLY A O 1
ATOM 657 N N . TYR A 1 81 ? -7.422 -4.009 17.353 1.00 71.38 81 TYR A N 1
ATOM 658 C CA . TYR A 1 81 ? -6.974 -4.116 15.956 1.00 71.38 81 TYR A CA 1
ATOM 659 C C . TYR A 1 81 ? -7.740 -3.152 15.034 1.00 71.38 81 TYR A C 1
ATOM 661 O O . TYR A 1 81 ? -8.642 -3.565 14.301 1.00 71.38 81 TYR A O 1
ATOM 669 N N . GLY A 1 82 ? -7.376 -1.868 15.065 1.00 83.00 82 GLY A N 1
ATOM 670 C CA . GLY A 1 82 ? -7.824 -0.890 14.071 1.00 83.00 82 GLY A CA 1
ATOM 671 C C . GLY A 1 82 ? -7.360 -1.261 12.657 1.00 83.00 82 GLY A C 1
ATOM 672 O O . GLY A 1 82 ? -6.323 -1.901 12.461 1.00 83.00 82 GLY A O 1
ATOM 673 N N . LEU A 1 83 ? -8.114 -0.838 11.649 1.00 85.12 83 LEU A N 1
ATOM 674 C CA . LEU A 1 83 ? -7.755 -0.978 10.245 1.00 85.12 83 LEU A CA 1
ATOM 675 C C . LEU A 1 83 ? -6.707 0.066 9.840 1.00 85.12 83 LEU A C 1
ATOM 677 O O . LEU A 1 83 ? -5.806 -0.264 9.068 1.00 85.12 83 LEU A O 1
ATOM 681 N N . SER A 1 84 ? -6.766 1.298 10.362 1.00 87.38 84 SER A N 1
ATOM 682 C CA . SER A 1 84 ? -5.798 2.336 9.972 1.00 87.38 84 SER A CA 1
ATOM 683 C C . SER A 1 84 ? -4.327 1.969 10.257 1.00 87.38 84 SER A C 1
ATOM 685 O O . SER A 1 84 ? -3.507 2.189 9.360 1.00 87.38 84 SER A O 1
ATOM 687 N N . PRO A 1 85 ? -3.950 1.329 11.389 1.00 87.50 85 PRO A N 1
ATOM 688 C CA . PRO A 1 85 ? -2.585 0.834 11.596 1.00 87.50 85 PRO A CA 1
ATOM 689 C C . PRO A 1 85 ? -2.184 -0.256 10.592 1.00 87.50 85 PRO A C 1
ATOM 691 O O . PRO A 1 85 ? -1.081 -0.222 10.052 1.00 87.50 85 PRO A O 1
ATOM 694 N N . VAL A 1 86 ? -3.093 -1.183 10.268 1.00 85.38 86 VAL A N 1
ATOM 695 C CA . VAL A 1 86 ? -2.843 -2.263 9.292 1.00 85.38 86 VAL A CA 1
ATOM 696 C C . VAL A 1 86 ? -2.656 -1.712 7.872 1.00 85.38 86 VAL A C 1
ATOM 698 O O . VAL A 1 86 ? -1.851 -2.227 7.095 1.00 85.38 86 VAL A O 1
ATOM 701 N N . LEU A 1 87 ? -3.385 -0.655 7.510 1.00 83.62 87 LEU A N 1
ATOM 702 C CA . LEU A 1 87 ? -3.233 0.019 6.218 1.00 83.62 87 LEU A CA 1
ATOM 703 C C . LEU A 1 87 ? -1.937 0.842 6.122 1.00 83.62 87 LEU A C 1
ATOM 705 O O . LEU A 1 87 ? -1.399 1.029 5.020 1.00 83.62 87 LEU A O 1
ATOM 709 N N . GLN A 1 88 ? -1.446 1.334 7.262 1.00 86.31 88 GLN A N 1
ATOM 710 C CA . GLN A 1 88 ? -0.207 2.102 7.362 1.00 86.31 88 GLN A CA 1
ATOM 711 C C . GLN A 1 88 ? 1.049 1.215 7.338 1.00 86.31 88 GLN A C 1
ATOM 713 O O . GLN A 1 88 ? 2.084 1.660 6.848 1.00 86.31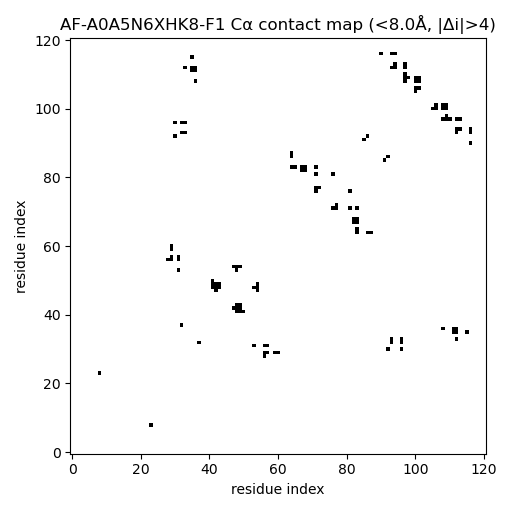 88 GLN A O 1
ATOM 718 N N . ASP A 1 89 ? 0.955 -0.031 7.801 1.00 85.69 89 ASP A N 1
ATOM 719 C CA . ASP A 1 89 ? 2.053 -1.002 7.825 1.00 85.69 89 ASP A CA 1
ATOM 720 C C . ASP A 1 89 ? 2.519 -1.369 6.401 1.00 85.69 89 ASP A C 1
ATOM 722 O O . ASP A 1 89 ? 1.833 -2.063 5.650 1.00 85.69 89 ASP A O 1
ATOM 726 N N . SER A 1 90 ? 3.693 -0.881 5.998 1.00 81.06 90 SER A N 1
ATOM 727 C CA . SER A 1 90 ? 4.257 -1.121 4.665 1.00 81.06 90 SER A CA 1
ATOM 728 C C . SER A 1 90 ? 4.631 -2.585 4.433 1.00 81.06 90 SER A C 1
ATOM 730 O O . SER A 1 90 ? 4.434 -3.087 3.326 1.00 81.06 90 SER A O 1
ATOM 732 N N . GLN A 1 91 ? 5.103 -3.296 5.457 1.00 82.62 91 GLN A N 1
ATOM 733 C CA . GLN A 1 91 ? 5.545 -4.685 5.352 1.00 82.62 91 GLN A CA 1
ATOM 734 C C . GLN A 1 91 ? 4.360 -5.615 5.073 1.00 82.62 91 GLN A C 1
ATOM 736 O O . GLN A 1 91 ? 4.409 -6.428 4.146 1.00 82.62 91 GLN A O 1
ATOM 741 N N . ARG A 1 92 ? 3.234 -5.424 5.776 1.00 83.88 92 ARG A N 1
ATOM 742 C CA . ARG A 1 92 ? 1.972 -6.137 5.487 1.00 83.88 92 ARG A CA 1
ATOM 743 C C . ARG A 1 92 ? 1.482 -5.893 4.065 1.00 83.88 92 ARG A C 1
ATOM 745 O O . ARG A 1 92 ? 0.937 -6.788 3.420 1.00 83.88 92 ARG A O 1
ATOM 752 N N . GLN A 1 93 ? 1.692 -4.686 3.557 1.00 82.75 93 GLN A N 1
ATOM 753 C CA . GLN A 1 93 ? 1.248 -4.274 2.226 1.00 82.75 93 GLN A CA 1
ATOM 754 C C . GLN A 1 93 ? 2.154 -4.850 1.133 1.00 82.75 93 GLN A C 1
ATOM 756 O O . GLN A 1 93 ? 1.669 -5.259 0.072 1.00 82.75 93 GLN A O 1
ATOM 761 N N . HIS A 1 94 ? 3.456 -4.965 1.404 1.00 84.50 94 HIS A N 1
ATOM 762 C CA . HIS A 1 94 ? 4.389 -5.698 0.555 1.00 84.50 94 HIS A CA 1
ATOM 763 C C . HIS A 1 94 ? 4.057 -7.189 0.525 1.00 84.50 94 HIS A C 1
ATOM 765 O O . HIS A 1 94 ? 4.016 -7.764 -0.560 1.00 84.50 94 HIS A O 1
ATOM 771 N N . LEU A 1 95 ? 3.722 -7.798 1.667 1.00 84.38 95 LEU A N 1
ATOM 772 C CA . LEU A 1 95 ? 3.300 -9.198 1.724 1.00 84.38 95 LEU A CA 1
ATOM 773 C C . LEU A 1 95 ? 2.019 -9.438 0.913 1.00 84.38 95 LEU A C 1
ATOM 775 O O . LEU A 1 95 ? 1.979 -10.341 0.077 1.00 84.38 95 LEU A O 1
ATOM 779 N N . ALA A 1 96 ? 0.999 -8.592 1.084 1.00 83.31 96 ALA A N 1
ATOM 780 C CA . ALA A 1 96 ? -0.224 -8.655 0.282 1.00 83.31 96 ALA A CA 1
ATOM 781 C C . ALA A 1 96 ? 0.072 -8.513 -1.225 1.00 83.31 96 ALA A C 1
ATOM 783 O O . ALA A 1 96 ? -0.492 -9.229 -2.057 1.00 83.31 96 ALA A O 1
ATOM 784 N N . SER A 1 97 ? 1.010 -7.631 -1.584 1.00 82.19 97 SER A N 1
ATOM 785 C CA . SER A 1 97 ? 1.467 -7.464 -2.968 1.00 82.19 97 SER A CA 1
ATOM 786 C C . SER A 1 97 ? 2.209 -8.702 -3.482 1.00 82.19 97 SER A C 1
ATOM 788 O O . SER A 1 97 ? 1.975 -9.113 -4.617 1.00 82.19 97 SER A O 1
ATOM 790 N N . ALA A 1 98 ? 3.041 -9.340 -2.655 1.00 84.75 98 ALA A N 1
ATOM 791 C CA . ALA A 1 98 ? 3.728 -10.584 -2.984 1.00 84.75 98 ALA A CA 1
ATOM 792 C C . ALA A 1 98 ? 2.719 -11.704 -3.279 1.00 84.75 98 ALA A C 1
ATOM 794 O O . ALA A 1 98 ? 2.794 -12.333 -4.335 1.00 84.75 98 ALA A O 1
ATOM 795 N N . MET A 1 99 ? 1.726 -11.907 -2.408 1.00 85.25 99 MET A N 1
ATOM 796 C CA . MET A 1 99 ? 0.678 -12.914 -2.623 1.00 85.25 99 MET A CA 1
ATOM 797 C C . MET A 1 99 ? -0.049 -12.700 -3.959 1.00 85.25 99 MET A C 1
ATOM 799 O O . MET A 1 99 ? -0.270 -13.653 -4.706 1.00 85.25 99 MET A O 1
ATOM 803 N N . ARG A 1 100 ? -0.337 -11.442 -4.321 1.00 83.56 100 ARG A N 1
ATOM 804 C CA . ARG A 1 100 ? -0.922 -11.100 -5.627 1.00 83.56 100 ARG A CA 1
ATOM 805 C C . ARG A 1 100 ? 0.021 -11.417 -6.795 1.00 83.56 100 ARG A C 1
ATOM 807 O O . ARG A 1 100 ? -0.425 -11.886 -7.842 1.00 83.56 100 ARG A O 1
ATOM 814 N N . LEU A 1 101 ? 1.320 -11.155 -6.652 1.00 83.31 101 LEU A N 1
ATOM 815 C CA . LEU A 1 101 ? 2.319 -11.478 -7.680 1.00 83.31 101 LEU A CA 1
ATOM 816 C C . LEU A 1 101 ? 2.396 -12.985 -7.926 1.00 83.31 101 LEU A C 1
ATOM 818 O O . LEU A 1 101 ? 2.415 -13.411 -9.077 1.00 83.31 101 LEU A O 1
ATOM 822 N N . TYR A 1 102 ? 2.347 -13.787 -6.863 1.00 84.25 102 TYR A N 1
ATOM 823 C CA . TYR A 1 102 ? 2.272 -15.239 -6.978 1.00 84.25 102 TYR A CA 1
ATOM 824 C C . TYR A 1 102 ? 1.014 -15.680 -7.743 1.00 84.25 102 TYR A C 1
ATOM 826 O O . TYR A 1 102 ? 1.119 -16.374 -8.752 1.00 84.25 102 TYR A O 1
AT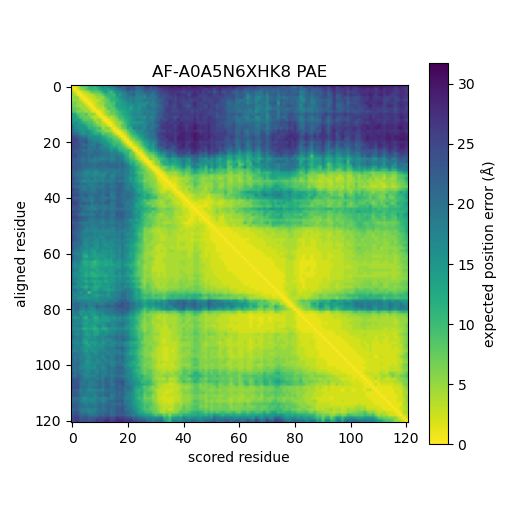OM 834 N N . GLN A 1 103 ? -0.164 -15.189 -7.338 1.00 85.56 103 GLN A N 1
ATOM 835 C CA . GLN A 1 103 ? -1.445 -15.502 -7.990 1.00 85.56 103 GLN A CA 1
ATOM 836 C C . GLN A 1 103 ? -1.512 -15.067 -9.462 1.00 85.56 103 GLN A C 1
ATOM 838 O O . GLN A 1 103 ? -2.189 -15.702 -10.263 1.00 85.56 103 GLN A O 1
ATOM 843 N N . SER A 1 104 ? -0.807 -13.995 -9.832 1.00 83.50 104 SER A N 1
ATOM 844 C CA . SER A 1 104 ? -0.730 -13.500 -11.217 1.00 83.50 104 SER A CA 1
ATOM 845 C C . SER A 1 104 ? 0.358 -14.177 -12.060 1.00 83.50 104 SER A C 1
ATOM 847 O O . SER A 1 104 ? 0.657 -13.709 -13.157 1.00 83.50 104 SER A O 1
ATOM 849 N N . GLY A 1 105 ? 0.955 -15.268 -11.568 1.00 87.75 105 GLY A N 1
ATOM 850 C CA . GLY A 1 105 ? 1.934 -16.053 -12.320 1.00 87.75 105 GLY A CA 1
ATOM 851 C C . GLY A 1 105 ? 3.323 -15.416 -12.383 1.00 87.75 105 GLY A C 1
ATOM 852 O O . GLY A 1 105 ? 4.086 -15.699 -13.302 1.00 87.75 105 GLY A O 1
ATOM 853 N N . LYS A 1 106 ? 3.677 -14.564 -11.411 1.00 86.38 106 LYS A N 1
ATOM 854 C CA . LYS A 1 106 ? 4.993 -13.910 -11.307 1.00 86.38 106 LYS A CA 1
ATOM 855 C C . LYS A 1 106 ? 5.782 -14.406 -10.081 1.00 86.38 106 LYS A C 1
ATOM 857 O O . LYS A 1 106 ? 6.113 -13.605 -9.200 1.00 86.38 106 LYS A O 1
ATOM 862 N N . PRO A 1 107 ? 6.121 -15.709 -9.995 1.00 86.69 107 PRO A N 1
ATOM 863 C CA . PRO A 1 107 ? 6.750 -16.295 -8.808 1.00 86.69 107 PRO A CA 1
ATOM 864 C C . PRO A 1 107 ? 8.154 -15.736 -8.526 1.00 86.69 107 PRO A C 1
ATOM 866 O O . PRO A 1 107 ? 8.535 -15.609 -7.366 1.00 86.69 107 PRO A O 1
ATOM 869 N N . GLY A 1 108 ? 8.906 -15.333 -9.559 1.00 86.62 108 GLY A N 1
ATOM 870 C CA . GLY A 1 108 ? 10.220 -14.702 -9.378 1.00 86.62 108 GLY A CA 1
ATOM 871 C C . GLY A 1 108 ? 10.137 -13.342 -8.674 1.00 86.62 108 GLY A C 1
ATOM 872 O O . GLY A 1 108 ? 10.939 -13.044 -7.793 1.00 86.62 108 GLY A O 1
ATOM 873 N N . TRP A 1 109 ? 9.128 -12.529 -9.007 1.00 85.50 109 TRP A N 1
ATOM 874 C CA . TRP A 1 109 ? 8.898 -11.243 -8.338 1.00 85.50 109 TRP A CA 1
ATOM 875 C C . TRP A 1 109 ? 8.372 -11.445 -6.917 1.00 85.50 109 TRP A C 1
ATOM 877 O O . TRP A 1 109 ? 8.802 -10.745 -6.008 1.00 85.50 109 TRP A O 1
ATOM 887 N N . TYR A 1 110 ? 7.508 -12.441 -6.707 1.00 87.06 110 TYR A N 1
ATOM 888 C CA . TYR A 1 110 ? 7.086 -12.866 -5.371 1.00 87.06 110 TYR A CA 1
ATOM 889 C C . TYR A 1 110 ? 8.280 -13.218 -4.470 1.00 87.06 110 TYR A C 1
ATOM 891 O O . TYR A 1 110 ? 8.409 -12.649 -3.386 1.00 87.06 110 TYR A O 1
ATOM 899 N N . ALA A 1 111 ? 9.175 -14.099 -4.932 1.00 88.44 111 ALA A N 1
ATOM 900 C CA . ALA A 1 111 ? 10.340 -14.531 -4.161 1.00 88.44 111 ALA A CA 1
ATOM 901 C C . ALA A 1 111 ? 11.245 -13.348 -3.786 1.00 88.44 111 ALA A C 1
ATOM 903 O O . ALA A 1 111 ? 11.702 -13.254 -2.649 1.00 88.44 111 ALA A O 1
ATOM 904 N N . LYS A 1 112 ? 11.442 -12.405 -4.716 1.00 88.44 112 LYS A N 1
ATOM 905 C CA . LYS A 1 112 ? 12.234 -11.194 -4.474 1.00 88.44 112 LYS A CA 1
ATOM 906 C C . LYS A 1 112 ? 11.624 -10.302 -3.389 1.00 88.44 112 LYS A C 1
ATOM 908 O O . LYS A 1 112 ? 12.344 -9.825 -2.521 1.00 88.44 112 LYS A O 1
ATOM 913 N N . VAL A 1 113 ? 10.302 -10.106 -3.403 1.00 86.88 113 VAL A N 1
ATOM 914 C CA . VAL A 1 113 ? 9.611 -9.329 -2.360 1.00 86.88 113 VAL A CA 1
ATOM 915 C C . VAL A 1 113 ? 9.730 -10.013 -0.993 1.00 86.88 113 VAL A C 1
ATOM 917 O O . VAL A 1 113 ? 9.979 -9.331 -0.004 1.00 86.88 113 VAL A O 1
ATOM 920 N N . LEU A 1 114 ? 9.607 -11.343 -0.922 1.00 88.44 114 LEU A N 1
ATOM 921 C CA . LEU A 1 114 ? 9.764 -12.075 0.341 1.00 88.44 114 LEU A CA 1
ATOM 922 C C . LEU A 1 114 ? 11.182 -12.015 0.912 1.00 88.44 114 LEU A C 1
ATOM 924 O O . LEU A 1 114 ? 11.337 -11.903 2.127 1.00 88.44 114 LEU A O 1
ATOM 928 N N . GLN A 1 115 ? 12.206 -12.084 0.058 1.00 89.25 115 GLN A N 1
ATOM 929 C CA . GLN A 1 115 ? 13.595 -11.956 0.498 1.00 89.25 115 GLN A CA 1
ATOM 930 C C . GLN A 1 115 ? 13.851 -10.606 1.168 1.00 89.25 115 GLN A C 1
ATOM 932 O O . GLN A 1 115 ? 14.497 -10.577 2.207 1.00 89.25 115 GLN A O 1
ATOM 937 N N . GLU A 1 116 ? 13.323 -9.510 0.617 1.00 85.44 116 GLU A N 1
ATOM 938 C CA . GLU A 1 116 ? 13.465 -8.183 1.233 1.00 85.44 116 GLU A CA 1
ATOM 939 C C . GLU A 1 116 ? 12.681 -8.075 2.546 1.00 85.44 116 GLU A C 1
ATOM 941 O O . GLU A 1 116 ? 13.244 -7.666 3.553 1.00 85.44 116 GLU A O 1
ATOM 946 N N . ILE A 1 117 ? 11.432 -8.557 2.592 1.00 84.75 117 ILE A N 1
ATOM 947 C CA . ILE A 1 117 ? 10.633 -8.578 3.834 1.00 84.75 117 ILE A CA 1
ATOM 948 C C . ILE A 1 117 ? 11.347 -9.333 4.969 1.00 84.75 117 ILE A C 1
ATOM 950 O O . ILE A 1 117 ? 11.177 -8.975 6.130 1.00 84.75 117 ILE A O 1
ATOM 954 N N . SER A 1 118 ? 12.120 -10.373 4.638 1.00 81.81 118 SER A N 1
ATOM 955 C CA . SER A 1 118 ? 12.834 -11.211 5.612 1.00 81.81 118 SER A CA 1
ATOM 956 C C . SER A 1 118 ? 14.149 -10.599 6.110 1.00 81.81 118 SER A C 1
ATOM 958 O O . SER A 1 118 ? 14.732 -11.133 7.045 1.00 81.81 118 SER A O 1
ATOM 960 N N . LYS A 1 119 ? 14.648 -9.529 5.476 1.00 78.56 119 LYS A N 1
ATOM 961 C CA . LYS A 1 119 ? 15.847 -8.794 5.923 1.00 78.56 119 LYS A CA 1
ATOM 962 C C . LYS A 1 119 ? 15.519 -7.694 6.935 1.00 78.56 119 LYS A C 1
ATOM 964 O O . LYS A 1 119 ? 16.401 -7.297 7.687 1.00 78.56 119 LYS A O 1
ATOM 969 N N . ASP A 1 120 ? 14.275 -7.215 6.922 1.00 61.97 120 ASP A N 1
ATOM 970 C CA . ASP A 1 120 ? 13.790 -6.092 7.735 1.00 61.97 120 ASP A CA 1
ATOM 971 C C . ASP A 1 120 ? 13.104 -6.530 9.051 1.00 61.97 120 ASP A C 1
ATOM 973 O O . ASP A 1 120 ? 12.628 -5.676 9.800 1.00 61.97 120 ASP A O 1
ATOM 977 N N . GLY A 1 121 ? 12.998 -7.840 9.314 1.00 52.97 121 GLY A N 1
ATOM 978 C CA . GLY A 1 121 ? 12.388 -8.423 10.521 1.00 52.97 121 GLY A CA 1
ATOM 979 C C . GLY A 1 121 ? 13.411 -9.089 11.426 1.00 52.97 121 GLY A C 1
ATOM 980 O O . GLY A 1 121 ? 13.194 -9.043 12.656 1.00 52.97 121 GLY A O 1
#

pLDDT: mean 73.15, std 17.64, range [31.33, 90.5]